Protein AF-A0A8J8CVW3-F1 (afdb_monomer_lite)

Foldseek 3Di:
DDFAEAEAEDQLAQDEFEWADAFFGKYKYKWKKWKDFPPGDQQNCLVVQVVVRVVLCVVQVVFKWKWKDWDDDTDTFDWDWDDDPSTIIIMGIDIDGGDDPFIKMKMKIGGQDAADDDVPTGMWIATPVGDTDDHHDMGMYIYGYHHDPDDFDWDQDPGPRPDIHGYIDTDDDD

pLDDT: mean 89.24, std 8.16, range [46.41, 97.62]

Sequence (174 aa):
MDHPSVEIQLPFGDDAHRLAVPLETTHFYWGAVGVGTATDPPAALADEFCGAQTRILDECRDRIDCTLTLDGDAEALLEEVRRTGDRRERAFWKATEPPELPLTATATLTTDGEAPSLGSEPIALWTPANEVIPWGETVRTELELVAASSTIPMGTDRLWGRHDVYVPQPVSLV

Secondary structure (DSSP, 8-state):
-PPPEEEEE---SS--EEEEE-TT-EEEEEEEEEEEESSS-TTTTHHHHHHHHHHHHHHTGGGEEEEEESSSS-EEPEEEEEEETTEEEEEEEEEEPPPPSSEEEEEEEEE-SSPPEETTEEEEEE-TTSPEEPTT-EEEEEEEEEE-SSPPPEEE-TTTS-SEEE--EE----

Radius of gyration: 16.61 Å; chains: 1; bounding box: 41×32×48 Å

Structure (mmCIF, N/CA/C/O backbone):
data_AF-A0A8J8CVW3-F1
#
_entry.id   AF-A0A8J8CVW3-F1
#
loop_
_atom_site.group_PDB
_atom_site.id
_atom_site.type_symbol
_atom_site.label_atom_id
_atom_site.label_alt_id
_atom_site.label_comp_id
_atom_site.label_asym_id
_atom_site.label_entity_id
_atom_site.label_seq_id
_atom_site.pdbx_PDB_ins_code
_atom_site.Cartn_x
_atom_site.Cartn_y
_atom_site.Cartn_z
_atom_site.occupancy
_atom_site.B_iso_or_equiv
_atom_site.auth_seq_id
_atom_site.auth_comp_id
_atom_site.auth_asym_id
_atom_site.auth_atom_id
_atom_site.pdbx_PDB_model_num
ATOM 1 N N . MET A 1 1 ? -22.668 12.087 6.438 1.00 46.41 1 MET A N 1
ATOM 2 C CA . MET A 1 1 ? -21.687 11.994 7.533 1.00 46.41 1 MET A CA 1
ATOM 3 C C . MET A 1 1 ? -20.679 10.985 7.057 1.00 46.41 1 MET A C 1
ATOM 5 O O . MET A 1 1 ? -21.102 9.876 6.755 1.00 46.41 1 MET A O 1
ATOM 9 N N . ASP A 1 2 ? -19.429 11.398 6.887 1.00 61.09 2 ASP A N 1
ATOM 10 C CA . ASP A 1 2 ? -18.360 10.460 6.557 1.00 61.09 2 ASP A CA 1
ATOM 11 C C . ASP A 1 2 ? -18.210 9.481 7.723 1.00 61.09 2 ASP A C 1
ATOM 13 O O . ASP A 1 2 ? -18.252 9.877 8.891 1.00 61.09 2 ASP A O 1
ATOM 17 N N . HIS A 1 3 ? -18.152 8.190 7.408 1.00 69.31 3 HIS A N 1
ATOM 18 C CA . HIS A 1 3 ? -17.890 7.162 8.406 1.00 69.31 3 HIS A CA 1
ATOM 19 C C . HIS A 1 3 ? -16.439 7.326 8.879 1.00 69.31 3 HIS A C 1
ATOM 21 O O . HIS A 1 3 ? -15.556 7.406 8.025 1.00 69.31 3 HIS A O 1
ATOM 27 N N . PRO A 1 4 ? -16.170 7.405 10.196 1.00 88.12 4 PRO A N 1
ATOM 28 C CA . PRO A 1 4 ? -14.813 7.599 10.687 1.00 88.12 4 PRO A CA 1
ATOM 29 C C . PRO A 1 4 ? -13.929 6.428 10.250 1.00 88.12 4 PRO A C 1
ATOM 31 O O . PRO A 1 4 ? -14.247 5.265 10.507 1.00 88.12 4 PRO A O 1
ATOM 34 N N . SER A 1 5 ? -12.816 6.744 9.596 1.00 93.88 5 SER A N 1
ATOM 35 C CA . SER A 1 5 ? -11.876 5.758 9.068 1.00 93.88 5 SER A CA 1
ATOM 36 C C . SER A 1 5 ? -10.449 6.051 9.502 1.00 93.88 5 SER A C 1
ATOM 38 O O . SER A 1 5 ? -10.065 7.209 9.677 1.00 93.88 5 SER A O 1
ATOM 40 N N . VAL A 1 6 ? -9.654 4.997 9.642 1.00 95.88 6 VAL A N 1
ATOM 41 C CA . VAL A 1 6 ? -8.215 5.060 9.889 1.00 95.88 6 VAL A CA 1
ATOM 42 C C . VAL A 1 6 ? -7.460 4.613 8.644 1.00 95.88 6 VAL A C 1
ATOM 44 O O . VAL A 1 6 ? -7.789 3.592 8.044 1.00 95.88 6 VAL A O 1
ATOM 47 N N . GLU A 1 7 ? -6.449 5.381 8.252 1.00 96.25 7 GLU A N 1
ATOM 48 C CA . GLU A 1 7 ? -5.612 5.085 7.092 1.00 96.25 7 GLU A CA 1
ATOM 49 C C . GLU A 1 7 ? -4.370 4.289 7.500 1.00 96.25 7 GLU A C 1
ATOM 51 O O . GLU A 1 7 ? -3.497 4.788 8.203 1.00 96.25 7 GLU A O 1
ATOM 56 N N . ILE A 1 8 ? -4.260 3.055 7.021 1.00 95.81 8 ILE A N 1
ATOM 57 C CA . ILE A 1 8 ? -3.160 2.139 7.306 1.00 95.81 8 ILE A CA 1
ATOM 58 C C . ILE A 1 8 ? -2.354 1.945 6.022 1.00 95.81 8 ILE A C 1
ATOM 60 O O . ILE A 1 8 ? -2.757 1.230 5.105 1.00 95.81 8 ILE A O 1
ATOM 64 N N . GLN A 1 9 ? -1.195 2.594 5.958 1.00 94.94 9 GLN A N 1
ATOM 65 C CA . GLN A 1 9 ? -0.299 2.467 4.816 1.00 94.94 9 GLN A CA 1
ATOM 66 C C . GLN A 1 9 ? 0.466 1.134 4.877 1.00 94.94 9 GLN A C 1
ATOM 68 O O . GLN A 1 9 ? 1.105 0.829 5.881 1.00 94.94 9 GLN A O 1
ATOM 73 N N . LEU A 1 10 ? 0.420 0.369 3.789 1.00 94.69 10 LEU A N 1
ATOM 74 C CA . LEU A 1 10 ? 1.201 -0.837 3.541 1.00 94.69 10 LEU A CA 1
ATOM 75 C C . LEU A 1 10 ? 2.569 -0.408 2.977 1.00 94.69 10 LEU A C 1
ATOM 77 O O . LEU A 1 10 ? 2.620 0.153 1.877 1.00 94.69 10 LEU A O 1
ATOM 81 N N . PRO A 1 11 ? 3.669 -0.601 3.719 1.00 89.94 11 PRO A N 1
ATOM 82 C CA . PRO A 1 11 ? 4.982 -0.091 3.332 1.00 89.94 11 PRO A CA 1
ATOM 83 C C . PRO A 1 11 ? 5.662 -0.927 2.242 1.00 89.94 11 PRO A C 1
ATOM 85 O O . PRO A 1 11 ? 6.431 -0.360 1.473 1.00 89.94 11 PRO A O 1
ATOM 88 N N . PHE A 1 12 ? 5.337 -2.223 2.133 1.00 90.12 12 PHE A N 1
ATOM 89 C CA . PHE A 1 12 ? 6.006 -3.178 1.236 1.00 90.12 12 PHE A CA 1
ATOM 90 C C . PHE A 1 12 ? 7.514 -3.288 1.504 1.00 90.12 12 PHE A C 1
ATOM 92 O O . PHE A 1 12 ? 8.324 -3.248 0.581 1.00 90.12 12 PHE A O 1
ATOM 99 N N . GLY A 1 13 ? 7.863 -3.435 2.781 1.00 82.19 13 GLY A N 1
ATOM 100 C CA . GLY A 1 13 ? 9.206 -3.765 3.253 1.00 82.19 13 GLY A CA 1
ATOM 101 C C . GLY A 1 13 ? 9.172 -4.933 4.242 1.00 82.19 13 GLY A C 1
ATOM 102 O O . GLY A 1 13 ? 8.092 -5.359 4.666 1.00 82.19 13 GLY A O 1
ATOM 103 N N . ASP A 1 14 ? 10.351 -5.430 4.609 1.00 71.50 14 ASP A N 1
ATOM 104 C CA . ASP A 1 14 ? 10.515 -6.601 5.488 1.00 71.50 14 ASP A CA 1
ATOM 105 C C . ASP A 1 14 ? 10.368 -6.272 6.986 1.00 71.50 14 ASP A C 1
ATOM 107 O O . ASP A 1 14 ? 10.434 -7.160 7.840 1.00 71.50 14 ASP A O 1
ATOM 111 N N . ASP A 1 15 ? 10.173 -4.998 7.325 1.00 76.25 15 ASP A N 1
ATOM 112 C CA . ASP A 1 15 ? 10.042 -4.562 8.708 1.00 76.25 15 ASP A CA 1
ATOM 113 C C . ASP A 1 15 ? 8.667 -4.931 9.284 1.00 76.25 15 ASP A C 1
ATOM 115 O O . ASP A 1 15 ? 7.612 -4.734 8.676 1.00 76.25 15 ASP A O 1
ATOM 119 N N . ALA A 1 16 ? 8.673 -5.445 10.515 1.00 79.56 16 ALA A N 1
ATOM 120 C CA . ALA A 1 16 ? 7.458 -5.583 11.302 1.00 79.56 16 ALA A CA 1
ATOM 121 C C . ALA A 1 16 ? 7.083 -4.216 11.887 1.00 79.56 16 ALA A C 1
ATOM 123 O O . ALA A 1 16 ? 7.882 -3.587 12.589 1.00 79.56 16 ALA A O 1
ATOM 124 N N . HIS A 1 17 ? 5.851 -3.768 11.649 1.00 89.38 17 HIS A N 1
ATOM 125 C CA . HIS A 1 17 ? 5.366 -2.500 12.190 1.00 89.38 17 HIS A CA 1
ATOM 126 C C . HIS A 1 17 ? 4.272 -2.733 13.216 1.00 89.38 17 HIS A C 1
ATOM 128 O O . HIS A 1 17 ? 3.356 -3.519 13.000 1.00 89.38 17 HIS A O 1
ATOM 134 N N . ARG A 1 18 ? 4.323 -1.986 14.317 1.00 94.75 18 ARG A N 1
ATOM 135 C CA . ARG A 1 18 ? 3.266 -1.975 15.324 1.00 94.75 18 ARG A CA 1
ATOM 136 C C . ARG A 1 18 ? 2.612 -0.605 15.372 1.00 94.75 18 ARG A C 1
ATOM 138 O O . ARG A 1 18 ? 3.294 0.396 15.596 1.00 94.75 18 ARG A O 1
ATOM 145 N N . LEU A 1 19 ? 1.302 -0.556 15.158 1.00 95.06 19 LEU A N 1
ATOM 146 C CA . LEU A 1 19 ? 0.537 0.676 14.992 1.00 95.06 19 LEU A CA 1
ATOM 147 C C . LEU A 1 19 ? -0.634 0.738 15.977 1.00 95.06 19 LEU A C 1
ATOM 149 O O . LEU A 1 19 ? -1.422 -0.197 16.095 1.00 95.06 19 LEU A O 1
ATOM 153 N N . ALA A 1 20 ? -0.775 1.876 16.650 1.00 96.19 20 ALA A N 1
ATOM 154 C CA . ALA A 1 20 ? -1.953 2.211 17.433 1.00 96.19 20 ALA A CA 1
ATOM 155 C C . ALA A 1 20 ? -3.028 2.830 16.529 1.00 96.19 20 ALA A C 1
ATOM 157 O O . ALA A 1 20 ? -2.769 3.831 15.853 1.00 96.19 20 ALA A O 1
ATOM 158 N N . VAL A 1 21 ? -4.233 2.257 16.552 1.00 95.50 21 VAL A N 1
ATOM 159 C CA . VAL A 1 21 ? -5.391 2.673 15.743 1.00 95.50 21 VAL A CA 1
ATOM 160 C C . VAL A 1 21 ? -6.621 2.941 16.627 1.00 95.50 21 VAL A C 1
ATOM 162 O O . VAL A 1 21 ? -6.744 2.349 17.705 1.00 95.50 21 VAL A O 1
ATOM 165 N N . PRO A 1 22 ? -7.532 3.848 16.232 1.00 93.12 22 PRO A N 1
ATOM 166 C CA . PRO A 1 22 ? -8.762 4.081 16.978 1.00 93.12 22 PRO A CA 1
ATOM 167 C C . PRO A 1 22 ? -9.726 2.893 16.861 1.00 93.12 22 PRO A C 1
ATOM 169 O O . PRO A 1 22 ? -9.861 2.284 15.802 1.00 93.12 22 PRO A O 1
ATOM 172 N N . LEU A 1 23 ? -10.421 2.592 17.960 1.00 89.75 23 LEU A N 1
ATOM 173 C CA . LEU A 1 23 ? -11.464 1.563 18.006 1.00 89.75 23 LEU A CA 1
ATOM 174 C C . LEU A 1 23 ? -12.673 1.957 17.150 1.00 89.75 23 LEU A C 1
ATOM 176 O O . LEU A 1 23 ? -12.949 3.142 16.981 1.00 89.75 23 LEU A O 1
ATOM 180 N N . GLU A 1 24 ? -13.415 0.954 16.672 1.00 86.38 24 GLU A N 1
ATOM 181 C CA . GLU A 1 24 ? -14.711 1.132 15.990 1.00 86.38 24 GLU A CA 1
ATOM 182 C C . GLU A 1 24 ? -14.650 2.028 14.735 1.00 86.38 24 GLU A C 1
ATOM 184 O O . GLU A 1 24 ? -15.653 2.612 14.324 1.00 86.38 24 GLU A O 1
ATOM 189 N N . THR A 1 25 ? -13.479 2.129 14.100 1.00 91.25 25 THR A N 1
ATOM 190 C CA . THR A 1 25 ? -13.295 2.872 12.845 1.00 91.25 25 THR A CA 1
ATOM 191 C C . THR A 1 25 ? -13.074 1.933 11.673 1.00 91.25 25 THR A C 1
ATOM 193 O O . THR A 1 25 ? -12.475 0.869 11.820 1.00 91.25 25 THR A O 1
ATOM 196 N N . THR A 1 26 ? -13.569 2.313 10.495 1.00 94.50 26 THR A N 1
ATOM 197 C CA . THR A 1 26 ? -13.293 1.576 9.257 1.00 94.50 26 THR A CA 1
ATOM 198 C C . THR A 1 26 ? -11.789 1.566 9.024 1.00 94.50 26 THR A C 1
ATOM 200 O O . THR A 1 26 ? -11.162 2.627 8.988 1.00 94.50 26 THR A O 1
ATOM 203 N N . HIS A 1 27 ? -11.204 0.387 8.838 1.00 95.38 27 HIS A N 1
ATOM 204 C CA . HIS A 1 27 ? -9.792 0.282 8.502 1.00 95.38 27 HIS A CA 1
ATOM 205 C C . HIS A 1 27 ? -9.616 0.393 6.996 1.00 95.38 27 HIS A C 1
ATOM 207 O O . HIS A 1 27 ? -10.183 -0.381 6.227 1.00 95.38 27 HIS A O 1
ATOM 213 N N . PHE A 1 28 ? -8.825 1.367 6.574 1.00 95.69 28 PHE A N 1
ATOM 214 C CA . PHE A 1 28 ? -8.513 1.605 5.180 1.00 95.69 28 PHE A CA 1
ATOM 215 C C . PHE A 1 28 ? -7.043 1.280 4.921 1.00 95.69 28 PHE A C 1
ATOM 217 O O . PHE A 1 28 ? -6.157 2.057 5.269 1.00 95.69 28 PHE A O 1
ATOM 224 N N . TYR A 1 29 ? -6.787 0.118 4.325 1.00 96.38 29 TYR A N 1
ATOM 225 C CA . TYR A 1 29 ? -5.450 -0.353 3.982 1.00 96.38 29 TYR A CA 1
ATOM 226 C C . TYR A 1 29 ? -5.091 0.089 2.570 1.00 96.38 29 TYR A C 1
ATOM 228 O O . TYR A 1 29 ? -5.887 -0.125 1.653 1.00 96.38 29 TYR A O 1
ATOM 236 N N . TRP A 1 30 ? -3.892 0.632 2.365 1.00 96.19 30 TRP A N 1
ATOM 237 C CA . TRP A 1 30 ? -3.396 0.878 1.011 1.00 96.19 30 TRP A CA 1
ATOM 238 C C . TRP A 1 30 ? -1.873 0.879 0.905 1.00 96.19 30 TRP A C 1
ATOM 240 O O . TRP A 1 30 ? -1.179 1.329 1.807 1.00 96.19 30 TRP A O 1
ATOM 250 N N . GLY A 1 31 ? -1.345 0.449 -0.235 1.00 95.50 31 GLY A N 1
ATOM 251 C CA . GLY A 1 31 ? 0.055 0.626 -0.624 1.00 95.50 31 GLY A CA 1
ATOM 252 C C . GLY A 1 31 ? 0.147 1.083 -2.076 1.00 95.50 31 GLY A C 1
ATOM 253 O O . GLY A 1 31 ? -0.861 1.120 -2.780 1.00 95.50 31 GLY A O 1
ATOM 254 N N . ALA A 1 32 ? 1.329 1.472 -2.544 1.00 95.25 32 ALA A N 1
ATOM 255 C CA . ALA A 1 32 ? 1.508 1.806 -3.955 1.00 95.25 32 ALA A CA 1
ATOM 256 C C . ALA A 1 32 ? 2.920 1.508 -4.448 1.00 95.25 32 ALA A C 1
ATOM 258 O O . ALA A 1 32 ? 3.861 1.480 -3.662 1.00 95.25 32 ALA A O 1
ATOM 259 N N . VAL A 1 33 ? 3.058 1.326 -5.758 1.00 94.56 33 VAL A N 1
ATOM 260 C CA . VAL A 1 33 ? 4.340 1.126 -6.432 1.00 94.56 33 VAL A CA 1
ATOM 261 C C . VAL A 1 33 ? 4.472 2.078 -7.614 1.00 94.56 33 VAL A C 1
ATOM 263 O O . VAL A 1 33 ? 3.543 2.244 -8.406 1.00 94.56 33 VAL A O 1
ATOM 266 N N . GLY A 1 34 ? 5.625 2.728 -7.730 1.00 92.94 34 GLY A N 1
ATOM 267 C CA . GLY A 1 34 ? 5.998 3.569 -8.867 1.00 92.94 34 GLY A CA 1
ATOM 268 C C . GLY A 1 34 ? 7.064 2.912 -9.741 1.00 92.94 34 GLY A C 1
ATOM 269 O O . GLY A 1 34 ? 7.759 2.000 -9.303 1.00 92.94 34 GLY A O 1
ATOM 270 N N . VAL A 1 35 ? 7.212 3.402 -10.972 1.00 90.56 35 VAL A N 1
ATOM 271 C CA . VAL A 1 35 ? 8.212 2.914 -11.940 1.00 90.56 35 VAL A CA 1
ATOM 272 C C . VAL A 1 35 ? 9.435 3.822 -11.951 1.00 90.56 35 VAL A C 1
ATOM 274 O O . VAL A 1 35 ? 9.325 5.003 -12.290 1.00 90.56 35 VAL A O 1
ATOM 277 N N . GLY A 1 36 ? 10.586 3.247 -11.610 1.00 90.69 36 GLY A N 1
ATOM 278 C CA . GLY A 1 36 ? 11.913 3.855 -11.686 1.00 90.69 36 GLY A CA 1
ATOM 279 C C . GLY A 1 36 ? 12.911 2.938 -12.403 1.00 90.69 36 GLY A C 1
ATOM 280 O O . GLY A 1 36 ? 12.524 1.963 -13.050 1.00 90.69 36 GLY A O 1
ATOM 281 N N . THR A 1 37 ? 14.200 3.213 -12.245 1.00 90.00 37 THR A N 1
ATOM 282 C CA . THR A 1 37 ? 15.296 2.267 -12.517 1.00 90.00 37 THR A CA 1
ATOM 283 C C . THR A 1 37 ? 15.928 1.845 -11.190 1.00 90.00 37 THR A C 1
ATOM 285 O O . THR A 1 37 ? 15.475 2.268 -10.128 1.00 90.00 37 THR A O 1
ATOM 288 N N . ALA A 1 38 ? 16.962 1.002 -11.211 1.00 88.62 38 ALA A N 1
ATOM 289 C CA . ALA A 1 38 ? 17.678 0.629 -9.987 1.00 88.62 38 ALA A CA 1
ATOM 290 C C . ALA A 1 38 ? 18.326 1.833 -9.268 1.00 88.62 38 ALA A C 1
ATOM 292 O O . ALA A 1 38 ? 18.576 1.767 -8.066 1.00 88.62 38 ALA A O 1
ATOM 293 N N . THR A 1 39 ? 18.610 2.917 -9.996 1.00 89.25 39 THR A N 1
ATOM 294 C CA . THR A 1 39 ? 19.301 4.110 -9.483 1.00 89.25 39 THR A CA 1
ATOM 295 C C . THR A 1 39 ? 18.427 5.352 -9.462 1.00 89.25 39 THR A C 1
ATOM 297 O O . THR A 1 39 ? 18.645 6.224 -8.621 1.00 89.25 39 THR A O 1
ATOM 300 N N . ASP A 1 40 ? 17.435 5.428 -10.347 1.00 89.44 40 ASP A N 1
ATOM 301 C CA . ASP A 1 40 ? 16.626 6.622 -10.536 1.00 89.44 40 ASP A CA 1
ATOM 302 C C . ASP A 1 40 ? 15.191 6.377 -10.061 1.00 89.44 40 ASP A C 1
ATOM 304 O O . ASP A 1 40 ? 14.472 5.546 -10.631 1.00 89.44 40 ASP A O 1
ATOM 308 N N . PRO A 1 41 ? 14.735 7.090 -9.015 1.00 90.06 41 PRO A N 1
ATOM 309 C CA . PRO A 1 41 ? 13.390 6.917 -8.496 1.00 90.06 41 PRO A CA 1
ATOM 310 C C . PRO A 1 41 ? 12.347 7.432 -9.500 1.00 90.06 41 PRO A C 1
ATOM 312 O O . PRO A 1 41 ? 12.663 8.238 -10.381 1.00 90.06 41 PRO A O 1
ATOM 315 N N . PRO A 1 42 ? 11.060 7.078 -9.328 1.00 87.81 42 PRO A N 1
ATOM 316 C CA . PRO A 1 42 ? 10.010 7.457 -10.272 1.00 87.81 42 PRO A CA 1
ATOM 317 C C . PRO A 1 42 ? 9.913 8.962 -10.544 1.00 87.81 42 PRO A C 1
ATOM 319 O O . PRO A 1 42 ? 9.594 9.370 -11.657 1.00 87.81 42 PRO A O 1
ATOM 322 N N . ALA A 1 43 ? 10.211 9.800 -9.548 1.00 86.12 43 ALA A N 1
ATOM 323 C CA . ALA A 1 43 ? 10.202 11.251 -9.710 1.00 86.12 43 ALA A CA 1
ATOM 324 C C . ALA A 1 43 ? 11.312 11.758 -10.651 1.00 86.12 43 ALA A C 1
ATOM 326 O O . ALA A 1 43 ? 11.087 12.715 -11.380 1.00 86.12 43 ALA A O 1
ATOM 327 N N . ALA A 1 44 ? 12.483 11.111 -10.670 1.00 85.88 44 ALA A N 1
ATOM 328 C CA . ALA A 1 44 ? 13.597 11.503 -11.535 1.00 85.88 44 ALA A CA 1
ATOM 329 C C . ALA A 1 44 ? 13.315 11.203 -13.017 1.00 85.88 44 ALA A C 1
ATOM 331 O O . ALA A 1 44 ? 13.788 11.915 -13.895 1.00 85.88 44 ALA A O 1
ATOM 332 N N . LEU A 1 45 ? 12.491 10.187 -13.291 1.00 81.38 45 LEU A N 1
ATOM 333 C CA . LEU A 1 45 ? 12.084 9.813 -14.648 1.00 81.38 45 LEU A CA 1
ATOM 334 C C . LEU A 1 45 ? 10.819 10.540 -15.128 1.00 81.38 45 LEU A C 1
ATOM 336 O O . LEU A 1 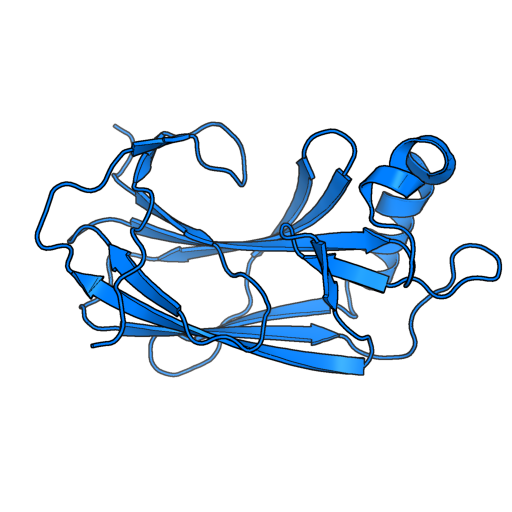45 ? 10.418 10.378 -16.281 1.00 81.38 45 LEU A O 1
ATOM 340 N N . ALA A 1 46 ? 10.153 11.306 -14.261 1.00 78.38 46 ALA A N 1
ATOM 341 C CA . ALA A 1 46 ? 8.819 11.826 -14.536 1.00 78.38 46 ALA A CA 1
ATOM 342 C C . ALA A 1 46 ? 8.782 12.804 -15.719 1.00 78.38 46 ALA A C 1
ATOM 344 O O . ALA A 1 46 ? 7.860 12.732 -16.530 1.00 78.38 46 ALA A O 1
ATOM 345 N N . ASP A 1 47 ? 9.783 13.674 -15.854 1.00 74.75 47 ASP A N 1
ATOM 346 C CA . ASP A 1 47 ? 9.815 14.692 -16.911 1.00 74.75 47 ASP A CA 1
ATOM 347 C C . ASP A 1 47 ? 10.132 14.098 -18.289 1.00 74.75 47 ASP A C 1
ATOM 349 O O . ASP A 1 47 ? 9.508 14.456 -19.289 1.00 74.75 47 ASP A O 1
ATOM 353 N N . GLU A 1 48 ? 11.072 13.155 -18.347 1.00 75.44 48 GLU A N 1
ATOM 354 C CA . GLU A 1 48 ? 11.520 12.539 -19.601 1.00 75.44 48 GLU A CA 1
ATOM 355 C C . GLU A 1 48 ? 10.579 11.412 -20.061 1.00 75.44 48 GLU A C 1
ATOM 357 O O . GLU A 1 48 ? 10.358 11.217 -21.258 1.00 75.44 48 GLU A O 1
ATOM 362 N N . PHE A 1 49 ? 9.953 10.705 -19.114 1.00 73.06 49 PHE A N 1
ATOM 363 C CA . PHE A 1 49 ? 9.245 9.452 -19.375 1.00 73.06 49 PHE A CA 1
ATOM 364 C C . PHE A 1 49 ? 7.806 9.413 -18.845 1.00 73.06 49 PHE A C 1
ATOM 366 O O . PHE A 1 49 ? 7.232 8.329 -18.748 1.00 73.06 49 PHE A O 1
ATOM 373 N N . CYS A 1 50 ? 7.164 10.558 -18.578 1.00 69.81 50 CYS A N 1
ATOM 374 C CA . CYS A 1 50 ? 5.807 10.626 -18.006 1.00 69.81 50 CYS A CA 1
ATOM 375 C C . CYS A 1 50 ? 4.788 9.678 -18.677 1.00 69.81 50 CYS A C 1
ATOM 377 O O . CYS A 1 50 ? 4.025 8.977 -18.010 1.00 69.81 50 CYS A O 1
ATOM 379 N N . GLY A 1 51 ? 4.761 9.653 -20.017 1.00 73.38 51 GLY A N 1
ATOM 380 C CA . GLY A 1 51 ? 3.868 8.776 -20.784 1.00 73.38 51 GLY A CA 1
ATOM 381 C C . GLY A 1 51 ? 4.299 7.307 -20.768 1.00 73.38 51 GLY A C 1
ATOM 382 O O . GLY A 1 51 ? 3.455 6.412 -20.766 1.00 73.38 51 GLY A O 1
ATOM 383 N N . ALA A 1 52 ? 5.607 7.054 -20.711 1.00 78.81 52 ALA A N 1
ATOM 384 C CA . ALA A 1 52 ? 6.152 5.707 -20.641 1.00 78.81 52 ALA A CA 1
ATOM 385 C C . ALA A 1 52 ? 5.905 5.065 -19.270 1.00 78.81 52 ALA A C 1
ATOM 387 O O . ALA A 1 52 ? 5.597 3.882 -19.238 1.00 78.81 52 ALA A O 1
ATOM 388 N N . GLN A 1 53 ? 5.935 5.821 -18.166 1.00 80.75 53 GLN A N 1
ATOM 389 C CA . GLN A 1 53 ? 5.661 5.292 -16.823 1.00 80.75 53 GLN A CA 1
ATOM 390 C C . GLN A 1 53 ? 4.262 4.686 -16.702 1.00 80.75 53 GLN A C 1
ATOM 392 O O . GLN A 1 53 ? 4.125 3.580 -16.192 1.00 80.75 53 GLN A O 1
ATOM 397 N N . THR A 1 54 ? 3.221 5.364 -17.201 1.00 80.81 54 THR A N 1
ATOM 398 C CA . THR A 1 54 ? 1.864 4.785 -17.204 1.00 80.81 54 THR A CA 1
ATOM 399 C C . THR A 1 54 ? 1.786 3.553 -18.082 1.00 80.81 54 THR A C 1
ATOM 401 O O . THR A 1 54 ? 1.283 2.534 -17.630 1.00 80.81 54 THR A O 1
ATOM 404 N N . ARG A 1 55 ? 2.335 3.617 -19.301 1.00 84.69 55 ARG A N 1
ATOM 405 C CA . ARG A 1 55 ? 2.347 2.459 -20.198 1.00 84.69 55 ARG A CA 1
ATOM 406 C C . ARG A 1 55 ? 3.044 1.259 -19.554 1.00 84.69 55 ARG A C 1
ATOM 408 O O . ARG A 1 55 ? 2.522 0.160 -19.630 1.00 84.69 55 ARG A O 1
ATOM 415 N N . ILE A 1 56 ? 4.180 1.475 -18.893 1.00 86.81 56 ILE A N 1
ATOM 416 C CA . ILE A 1 56 ? 4.915 0.429 -18.177 1.00 86.81 56 ILE A CA 1
ATOM 417 C C . ILE A 1 56 ? 4.086 -0.111 -17.013 1.00 86.81 56 ILE A C 1
ATOM 419 O O . ILE A 1 56 ? 3.964 -1.320 -16.875 1.00 86.81 56 ILE A O 1
ATOM 423 N N . LEU A 1 57 ? 3.499 0.755 -16.180 1.00 87.94 57 LEU A N 1
ATOM 424 C CA . LEU A 1 57 ? 2.642 0.312 -15.076 1.00 87.94 57 LEU A CA 1
ATOM 425 C C . LEU A 1 57 ? 1.468 -0.535 -15.575 1.00 87.94 57 LEU A C 1
ATOM 427 O O . LEU A 1 57 ? 1.071 -1.473 -14.886 1.00 87.94 57 LEU A O 1
ATOM 431 N N . ASP A 1 58 ? 0.913 -0.214 -16.743 1.00 87.75 58 ASP A N 1
ATOM 432 C CA . ASP A 1 58 ? -0.150 -0.988 -17.383 1.00 87.75 58 ASP A CA 1
ATOM 433 C C . ASP A 1 58 ? 0.366 -2.305 -17.982 1.00 87.75 58 ASP A C 1
ATOM 435 O O . ASP A 1 58 ? -0.274 -3.336 -17.806 1.00 87.75 58 ASP A O 1
ATOM 439 N N . GLU A 1 59 ? 1.540 -2.310 -18.617 1.00 87.38 59 GLU A N 1
ATOM 440 C CA . GLU A 1 59 ? 2.203 -3.524 -19.126 1.00 87.38 59 GLU A CA 1
ATOM 441 C C . GLU A 1 59 ? 2.580 -4.501 -18.005 1.00 87.38 59 GLU A C 1
ATOM 443 O O . GLU A 1 59 ? 2.545 -5.716 -18.191 1.00 87.38 59 GLU A O 1
ATOM 448 N N . CYS A 1 60 ? 2.918 -3.974 -16.832 1.00 87.88 60 CYS A N 1
ATOM 449 C CA . CYS A 1 60 ? 3.257 -4.749 -15.646 1.00 87.88 60 CYS A CA 1
ATOM 450 C C . CYS A 1 60 ? 2.041 -5.205 -14.839 1.00 87.88 60 CYS A C 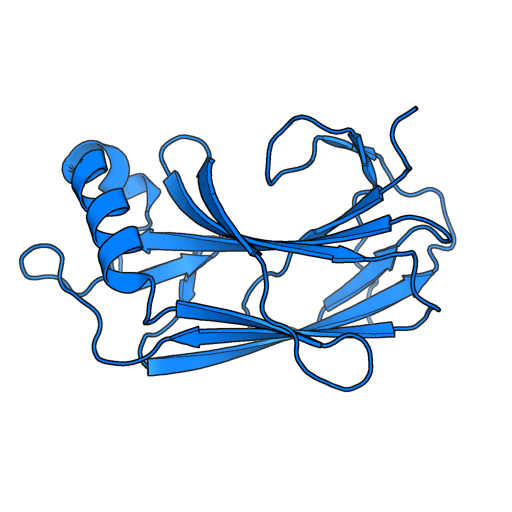1
ATOM 452 O O . CYS A 1 60 ? 2.228 -5.874 -13.828 1.00 87.88 60 CYS A O 1
ATOM 454 N N . ARG A 1 61 ? 0.819 -4.821 -15.224 1.00 88.44 61 ARG A N 1
ATOM 455 C CA . ARG A 1 61 ? -0.374 -5.020 -14.395 1.00 88.44 61 ARG A CA 1
ATOM 456 C C . ARG A 1 61 ? -0.559 -6.472 -13.972 1.00 88.44 61 ARG A C 1
ATOM 458 O O . ARG A 1 61 ? -0.646 -6.742 -12.787 1.00 88.44 61 ARG A O 1
ATOM 465 N N . ASP A 1 62 ? -0.534 -7.389 -14.932 1.00 89.88 62 ASP A N 1
ATOM 466 C CA . ASP A 1 62 ? -0.773 -8.819 -14.690 1.00 89.88 62 ASP A CA 1
ATOM 467 C C . ASP A 1 62 ? 0.449 -9.529 -14.071 1.00 89.88 62 ASP A C 1
ATOM 469 O O . ASP A 1 62 ? 0.540 -10.753 -14.077 1.00 89.88 62 ASP A O 1
ATOM 473 N N . ARG A 1 63 ? 1.446 -8.756 -13.626 1.00 92.31 63 ARG A N 1
ATOM 474 C CA . ARG A 1 63 ? 2.715 -9.229 -13.069 1.00 92.31 63 ARG A CA 1
ATOM 475 C C . ARG A 1 63 ? 2.997 -8.646 -11.689 1.00 92.31 63 ARG A C 1
ATOM 477 O O . ARG A 1 63 ? 4.088 -8.868 -11.169 1.00 92.31 63 ARG A O 1
ATOM 484 N N . ILE A 1 64 ? 2.083 -7.836 -11.156 1.00 93.88 64 ILE A N 1
ATOM 485 C CA . ILE A 1 64 ? 2.198 -7.215 -9.840 1.00 93.88 64 ILE A CA 1
ATOM 486 C C . ILE A 1 64 ? 0.877 -7.436 -9.118 1.00 93.88 64 ILE A C 1
ATOM 488 O O . ILE A 1 64 ? -0.098 -6.732 -9.373 1.00 93.88 64 ILE A O 1
ATOM 492 N N . ASP A 1 65 ? 0.884 -8.368 -8.178 1.00 94.56 65 ASP A N 1
ATOM 493 C CA . ASP A 1 65 ? -0.276 -8.687 -7.360 1.00 94.56 65 ASP A CA 1
ATOM 494 C C . ASP A 1 65 ? -0.049 -8.239 -5.922 1.00 94.56 65 ASP A C 1
ATOM 496 O O . ASP A 1 65 ? 1.052 -8.348 -5.378 1.00 94.56 65 ASP A O 1
ATOM 500 N N . CYS A 1 66 ? -1.109 -7.747 -5.281 1.00 96.94 66 CYS A N 1
ATOM 501 C CA . CYS A 1 66 ? -1.074 -7.408 -3.867 1.00 96.94 66 CYS A CA 1
ATOM 502 C C . CYS A 1 66 ? -2.265 -8.016 -3.133 1.00 96.94 66 CYS A C 1
ATOM 504 O O . CYS A 1 66 ? -3.423 -7.809 -3.505 1.00 96.94 66 CYS A O 1
ATOM 506 N N . THR A 1 67 ? -1.972 -8.743 -2.060 1.00 97.50 67 THR A N 1
ATOM 507 C CA . THR A 1 67 ? -2.975 -9.372 -1.202 1.00 97.50 67 THR A CA 1
ATOM 508 C C . THR A 1 67 ? -2.831 -8.919 0.241 1.00 97.50 67 THR A C 1
ATOM 510 O O . THR A 1 67 ? -1.726 -8.621 0.699 1.00 97.50 67 THR A O 1
ATOM 513 N N . LEU A 1 68 ? -3.941 -8.923 0.970 1.00 97.62 68 LEU A N 1
ATOM 514 C CA . LEU A 1 68 ? -4.010 -8.629 2.394 1.00 97.62 68 LEU A CA 1
ATOM 515 C C . LEU A 1 68 ? -4.674 -9.791 3.130 1.00 97.62 68 LEU A C 1
ATOM 517 O O . LEU A 1 68 ? -5.743 -10.253 2.740 1.00 97.62 68 LEU A O 1
ATOM 521 N N . THR A 1 69 ? -4.052 -10.218 4.222 1.00 96.44 69 THR A N 1
ATOM 522 C CA . THR A 1 69 ? -4.596 -11.190 5.175 1.00 96.44 69 THR A CA 1
ATOM 523 C C . THR A 1 69 ? -4.809 -10.481 6.507 1.00 96.44 69 THR A C 1
ATOM 525 O O . THR A 1 69 ? -3.875 -9.859 7.006 1.00 96.44 69 THR A O 1
ATOM 528 N N . LEU A 1 70 ? -6.017 -10.542 7.068 1.00 92.19 70 LEU A N 1
ATOM 529 C CA . LEU A 1 70 ? -6.333 -9.974 8.389 1.00 92.19 70 LEU A CA 1
ATOM 530 C C . LEU A 1 70 ? -6.618 -11.085 9.403 1.00 92.19 70 LEU A C 1
ATOM 532 O O . LEU A 1 70 ? -6.036 -11.099 10.478 1.00 92.19 70 LEU A O 1
ATOM 536 N N . ASP A 1 71 ? -7.453 -12.051 9.033 1.00 81.00 71 ASP A N 1
ATOM 537 C CA . ASP A 1 71 ? -7.689 -13.273 9.797 1.00 81.00 71 ASP A CA 1
ATOM 538 C C . ASP A 1 71 ? -8.165 -14.355 8.818 1.00 81.00 71 ASP A C 1
ATOM 540 O O . ASP A 1 71 ? -9.186 -14.188 8.150 1.00 81.00 71 ASP A O 1
ATOM 544 N N . GLY A 1 72 ? -7.389 -15.428 8.661 1.00 82.00 72 GLY A N 1
ATOM 545 C CA . GLY A 1 72 ? -7.682 -16.493 7.699 1.00 82.00 72 GLY A CA 1
ATOM 546 C C . GLY A 1 72 ? -7.041 -16.300 6.321 1.00 82.00 72 GLY A C 1
ATOM 547 O O . GLY A 1 72 ? -5.816 -16.277 6.209 1.00 82.00 72 GLY A O 1
ATOM 548 N N . ASP A 1 73 ? -7.864 -16.266 5.271 1.00 88.12 73 ASP A N 1
ATOM 549 C CA . ASP A 1 73 ? -7.405 -16.343 3.880 1.00 88.12 73 ASP A CA 1
ATOM 550 C C . ASP A 1 73 ? -6.937 -14.987 3.328 1.00 88.12 73 ASP A C 1
ATOM 552 O O . ASP A 1 73 ? -7.439 -13.921 3.691 1.00 88.12 73 ASP A O 1
ATOM 556 N N . ALA A 1 74 ? -5.974 -15.038 2.407 1.00 94.44 74 ALA A N 1
ATOM 557 C CA . ALA A 1 74 ? -5.488 -13.859 1.705 1.00 94.44 74 ALA A CA 1
ATOM 558 C C . ALA A 1 74 ? -6.517 -13.369 0.679 1.00 94.44 74 ALA A C 1
ATOM 560 O O . ALA A 1 74 ? -7.029 -14.143 -0.132 1.00 94.44 74 ALA A O 1
ATOM 561 N N . GLU A 1 75 ? -6.767 -12.063 0.666 1.00 96.75 75 GLU A N 1
ATOM 562 C CA . GLU A 1 75 ? -7.671 -11.427 -0.286 1.00 96.75 75 GLU A CA 1
ATOM 563 C C . GLU A 1 75 ? -6.926 -10.435 -1.178 1.00 96.75 75 GLU A C 1
ATOM 565 O O . GLU A 1 75 ? -6.113 -9.643 -0.698 1.00 96.75 75 GLU A O 1
ATOM 570 N N . ALA A 1 76 ? -7.228 -10.448 -2.477 1.00 96.50 76 ALA A N 1
ATOM 571 C CA . ALA A 1 76 ? -6.674 -9.485 -3.423 1.00 96.50 76 ALA A CA 1
ATOM 572 C C . ALA A 1 76 ? -7.165 -8.063 -3.119 1.00 96.50 76 ALA A C 1
ATOM 574 O O . ALA A 1 76 ? -8.340 -7.839 -2.808 1.00 96.50 76 ALA A O 1
ATOM 575 N N . LEU A 1 77 ? -6.255 -7.099 -3.224 1.00 97.38 77 LEU A N 1
ATOM 576 C CA . LEU A 1 77 ? -6.566 -5.684 -3.074 1.00 97.38 77 LEU A CA 1
ATOM 577 C C . LEU A 1 77 ? -7.107 -5.093 -4.379 1.00 97.38 77 LEU A C 1
ATOM 579 O O . LEU A 1 77 ? -6.780 -5.544 -5.474 1.00 97.38 77 LEU A O 1
ATOM 583 N N . LEU A 1 78 ? -7.928 -4.050 -4.260 1.00 96.69 78 LEU A N 1
ATOM 584 C CA . LEU A 1 78 ? -8.390 -3.277 -5.408 1.00 96.69 78 LEU A CA 1
ATOM 585 C C . LEU A 1 78 ? -7.247 -2.431 -5.960 1.00 96.69 78 LEU A C 1
ATOM 587 O O . LEU A 1 78 ? -6.477 -1.853 -5.198 1.00 96.69 78 LEU A O 1
ATOM 591 N N . GLU A 1 79 ? -7.179 -2.312 -7.281 1.00 94.94 79 GLU A N 1
ATOM 592 C CA . GLU A 1 79 ? -6.145 -1.544 -7.969 1.00 94.94 79 GLU A CA 1
ATOM 593 C C . GLU A 1 79 ? -6.664 -0.199 -8.482 1.00 94.94 79 GLU A C 1
ATOM 595 O O . GLU A 1 79 ? -7.769 -0.096 -9.019 1.00 94.94 79 GLU A O 1
ATOM 600 N N . GLU A 1 80 ? -5.820 0.825 -8.407 1.00 91.62 80 GLU A N 1
ATOM 601 C CA . GLU A 1 80 ? -6.063 2.137 -9.002 1.00 91.62 80 GLU A CA 1
ATOM 602 C C . GLU A 1 80 ? -4.753 2.752 -9.514 1.00 91.62 80 GLU A C 1
ATOM 604 O O . GLU A 1 80 ? -3.681 2.538 -8.950 1.00 91.62 80 GLU A O 1
ATOM 609 N N . VAL A 1 81 ? -4.827 3.558 -10.576 1.00 88.94 81 VAL A N 1
ATOM 610 C CA . VAL A 1 81 ? -3.712 4.426 -10.979 1.00 88.94 81 VAL A CA 1
ATOM 611 C C . VAL A 1 81 ? -3.816 5.746 -10.231 1.00 88.94 81 VAL A C 1
ATOM 613 O O . VAL A 1 81 ? -4.817 6.451 -10.357 1.00 88.94 81 VAL A O 1
ATOM 616 N N . ARG A 1 82 ? -2.745 6.130 -9.537 1.00 87.94 82 ARG A N 1
ATOM 617 C CA . ARG A 1 82 ? -2.672 7.410 -8.831 1.00 87.94 82 ARG A CA 1
ATOM 618 C C . ARG A 1 82 ? -1.495 8.263 -9.277 1.00 87.94 82 ARG A C 1
ATOM 620 O O . ARG A 1 82 ? -0.514 7.781 -9.848 1.00 87.94 82 ARG A O 1
ATOM 627 N N . ARG A 1 83 ? -1.593 9.556 -8.969 1.00 85.62 83 ARG A N 1
ATOM 628 C CA . ARG A 1 83 ? -0.522 10.529 -9.172 1.00 85.62 83 ARG A CA 1
ATOM 629 C C . ARG A 1 83 ? -0.222 11.251 -7.865 1.00 85.62 83 ARG A C 1
ATOM 631 O O . ARG A 1 83 ? -1.115 11.862 -7.286 1.00 85.62 83 ARG A O 1
ATOM 638 N N . THR A 1 84 ? 1.043 11.248 -7.464 1.00 84.12 84 THR A N 1
ATOM 639 C CA . THR A 1 84 ? 1.527 11.947 -6.269 1.00 84.12 84 THR A CA 1
ATOM 640 C C . THR A 1 84 ? 2.682 12.856 -6.669 1.00 84.12 84 THR A C 1
ATOM 642 O O . THR A 1 84 ? 3.790 12.395 -6.941 1.00 84.12 84 THR A O 1
ATOM 645 N N . GLY A 1 85 ? 2.413 14.161 -6.766 1.00 84.12 85 GLY A N 1
ATOM 646 C CA . GLY A 1 85 ? 3.344 15.102 -7.396 1.00 84.12 85 GLY A CA 1
ATOM 647 C C . GLY A 1 85 ? 3.606 14.700 -8.849 1.00 84.12 85 GLY A C 1
ATOM 648 O O . GLY A 1 85 ? 2.669 14.584 -9.644 1.00 84.12 85 GLY A O 1
ATOM 649 N N . ASP A 1 86 ? 4.865 14.429 -9.175 1.00 82.25 86 ASP A N 1
ATOM 650 C CA . ASP A 1 86 ? 5.282 13.985 -10.512 1.00 82.25 86 ASP A CA 1
ATOM 651 C C . ASP A 1 86 ? 5.373 12.461 -10.643 1.00 82.25 86 ASP A C 1
ATOM 653 O O . ASP A 1 86 ? 5.582 11.932 -11.731 1.00 82.25 86 ASP A O 1
ATOM 657 N N . ARG A 1 87 ? 5.125 11.726 -9.554 1.00 83.75 87 ARG A N 1
ATOM 658 C CA . ARG A 1 87 ? 5.129 10.264 -9.555 1.00 83.75 87 ARG A CA 1
ATOM 659 C C . ARG A 1 87 ? 3.801 9.726 -10.061 1.00 83.75 87 ARG A C 1
ATOM 661 O O . ARG A 1 87 ? 2.737 10.135 -9.591 1.00 83.75 87 ARG A O 1
ATOM 668 N N . ARG A 1 88 ? 3.872 8.759 -10.972 1.00 87.50 88 ARG A N 1
ATOM 669 C CA . ARG A 1 88 ? 2.749 7.893 -11.340 1.00 87.50 88 ARG A CA 1
ATOM 670 C C . ARG A 1 88 ? 2.930 6.538 -10.683 1.00 87.50 88 ARG A C 1
ATOM 672 O O . ARG A 1 88 ? 4.022 5.975 -10.732 1.00 87.50 88 ARG A O 1
ATOM 679 N N . GLU A 1 89 ? 1.870 6.042 -10.066 1.00 92.44 89 GLU A N 1
ATOM 680 C CA . GLU A 1 89 ? 1.931 4.846 -9.235 1.00 92.44 89 GLU A CA 1
ATOM 681 C C . GLU A 1 89 ? 0.701 3.969 -9.463 1.00 92.44 89 GLU A C 1
ATOM 683 O O . GLU A 1 89 ? -0.390 4.470 -9.748 1.00 92.44 89 GLU A O 1
ATOM 688 N N . ARG A 1 90 ? 0.880 2.658 -9.311 1.00 93.75 90 ARG A N 1
ATOM 689 C CA . ARG A 1 90 ? -0.217 1.709 -9.128 1.00 93.75 90 ARG A CA 1
ATOM 690 C C . ARG A 1 90 ? -0.441 1.557 -7.632 1.00 93.75 90 ARG A C 1
ATOM 692 O O . ARG A 1 90 ? 0.477 1.177 -6.911 1.00 93.75 90 ARG A O 1
ATOM 699 N N . ALA A 1 91 ? -1.630 1.906 -7.173 1.00 95.69 91 ALA A N 1
ATOM 700 C CA . ALA A 1 91 ? -2.045 1.755 -5.794 1.00 95.69 91 ALA A CA 1
ATOM 701 C C . ALA A 1 91 ? -2.916 0.517 -5.620 1.00 95.69 91 ALA A C 1
ATOM 703 O O . ALA A 1 91 ? -3.710 0.183 -6.497 1.00 95.69 91 ALA A O 1
ATOM 704 N N . PHE A 1 92 ? -2.776 -0.110 -4.461 1.00 97.00 92 PHE A N 1
ATOM 705 C CA . PHE A 1 92 ? -3.534 -1.269 -4.017 1.00 97.00 92 PHE A CA 1
ATOM 706 C C . PHE A 1 92 ? -4.245 -0.897 -2.729 1.00 97.00 92 PHE A C 1
ATOM 708 O O . PHE A 1 92 ? -3.596 -0.351 -1.837 1.00 97.00 92 PHE A O 1
ATOM 715 N N . TRP A 1 93 ? -5.541 -1.164 -2.604 1.00 97.31 93 TRP A N 1
ATOM 716 C CA . TRP A 1 93 ? -6.286 -0.768 -1.413 1.00 97.31 93 TRP A CA 1
ATOM 717 C C . TRP A 1 93 ? -7.468 -1.678 -1.079 1.00 97.31 93 TRP A C 1
ATOM 719 O O . TRP A 1 93 ? -8.015 -2.376 -1.932 1.00 97.31 93 TRP A O 1
ATOM 729 N N . LYS A 1 94 ? -7.873 -1.654 0.194 1.00 96.38 94 LYS A N 1
ATOM 730 C CA . LYS A 1 94 ? -9.095 -2.289 0.699 1.00 96.38 94 LYS A CA 1
ATOM 731 C C . LYS A 1 94 ? -9.581 -1.567 1.948 1.00 96.38 94 LYS A C 1
ATOM 733 O O . LYS A 1 94 ? -8.795 -1.239 2.832 1.00 96.38 94 LYS A O 1
ATOM 738 N N . ALA A 1 95 ? -10.889 -1.354 2.025 1.00 95.25 95 ALA A N 1
ATOM 739 C CA . ALA A 1 95 ? -11.553 -0.911 3.243 1.00 95.25 95 ALA A CA 1
ATOM 740 C C . ALA A 1 95 ? -12.225 -2.108 3.920 1.00 95.25 95 ALA A C 1
ATOM 742 O O . ALA A 1 95 ? -12.835 -2.937 3.242 1.00 95.25 95 ALA A O 1
ATOM 743 N N . THR A 1 96 ? -12.133 -2.192 5.242 1.00 93.81 96 THR A N 1
ATOM 744 C CA . THR A 1 96 ? -12.806 -3.218 6.039 1.00 93.81 96 THR A CA 1
ATOM 745 C C . THR A 1 96 ? -13.611 -2.578 7.152 1.00 93.81 96 THR A C 1
ATOM 747 O O . THR A 1 96 ? -13.273 -1.500 7.648 1.00 93.81 96 THR A O 1
ATOM 750 N N . GLU A 1 97 ? -14.669 -3.265 7.573 1.00 92.12 97 GLU A N 1
ATOM 751 C CA . GLU A 1 97 ? -15.330 -2.942 8.835 1.00 92.12 97 GLU A CA 1
ATOM 752 C C . GLU A 1 97 ? -14.313 -2.970 9.993 1.00 92.12 97 GLU A C 1
ATOM 754 O O . GLU A 1 97 ? -13.262 -3.614 9.857 1.00 92.12 97 GLU A O 1
ATOM 759 N N . PRO A 1 98 ? -14.585 -2.255 11.102 1.00 90.69 98 PRO A N 1
ATOM 760 C CA . PRO A 1 98 ? -13.693 -2.244 12.254 1.00 90.69 98 PRO A CA 1
ATOM 761 C C . PRO A 1 98 ? -13.439 -3.680 12.737 1.00 90.69 98 PRO A C 1
ATOM 763 O O . PRO A 1 98 ? -14.393 -4.348 13.147 1.00 90.69 98 PRO A O 1
ATOM 766 N N . PRO A 1 99 ? -12.194 -4.181 12.683 1.00 89.81 99 PRO A N 1
ATOM 767 C CA . PRO A 1 99 ? -11.896 -5.520 13.156 1.00 89.81 99 PRO A CA 1
ATOM 768 C C . PRO A 1 99 ? -11.781 -5.545 14.683 1.00 89.81 99 PRO A C 1
ATOM 770 O O . PRO A 1 99 ? -11.589 -4.516 15.339 1.00 89.81 99 PRO A O 1
ATOM 773 N N . GLU A 1 100 ? -11.837 -6.746 15.255 1.00 92.12 100 GLU A N 1
ATOM 774 C CA . GLU A 1 100 ? -11.431 -6.951 16.644 1.00 92.12 100 GLU A CA 1
ATOM 775 C C . GLU A 1 100 ? -9.917 -6.717 16.787 1.00 92.12 100 GLU A C 1
ATOM 777 O O . GLU A 1 100 ? -9.132 -7.107 15.923 1.00 92.12 100 GLU A O 1
ATOM 782 N N . LEU A 1 101 ? -9.504 -6.052 17.871 1.00 92.81 101 LEU A N 1
ATOM 783 C CA . LEU A 1 101 ? -8.100 -5.742 18.164 1.00 92.81 101 LEU A CA 1
ATOM 784 C C . LEU A 1 101 ? -7.641 -6.446 19.455 1.00 92.81 101 LEU A C 1
ATOM 786 O O . LEU A 1 101 ? -8.425 -6.527 20.406 1.00 92.81 101 LEU A O 1
ATOM 790 N N . PRO A 1 102 ? -6.365 -6.871 19.560 1.00 94.31 102 PRO A N 1
ATOM 791 C CA . PRO A 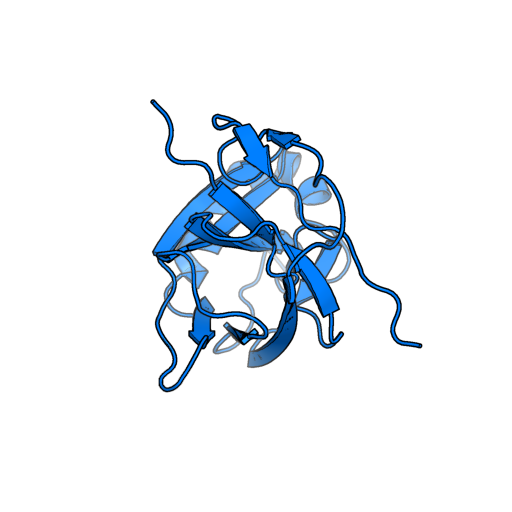1 102 ? -5.296 -6.699 18.573 1.00 94.31 102 PRO A CA 1
ATOM 792 C C . PRO A 1 102 ? -5.447 -7.622 17.358 1.00 94.31 102 PRO A C 1
ATOM 794 O O . PRO A 1 102 ? -6.026 -8.699 17.457 1.00 94.31 102 PRO A O 1
ATOM 797 N N . LEU A 1 103 ? -4.885 -7.192 16.231 1.00 94.19 103 LEU A N 1
ATOM 798 C CA . LEU A 1 103 ? -4.932 -7.899 14.951 1.00 94.19 103 LEU A CA 1
ATOM 799 C C . LEU A 1 103 ? -3.561 -7.852 14.281 1.00 94.19 103 LEU A C 1
ATOM 801 O O . LEU A 1 103 ? -2.897 -6.817 14.322 1.00 94.19 103 LEU A O 1
ATOM 805 N N . THR A 1 104 ? -3.173 -8.922 13.592 1.00 94.69 104 THR A N 1
ATOM 806 C CA . THR A 1 104 ? -2.022 -8.902 12.684 1.00 94.69 104 THR A CA 1
ATOM 807 C C . THR A 1 104 ? -2.516 -8.872 11.247 1.00 94.69 104 THR A C 1
ATOM 809 O O . THR A 1 104 ? -3.152 -9.810 10.785 1.00 94.69 104 THR A O 1
ATOM 812 N N . ALA A 1 105 ? -2.200 -7.798 10.533 1.00 95.06 105 ALA A N 1
ATOM 813 C CA . ALA A 1 105 ? -2.430 -7.688 9.105 1.00 95.06 105 ALA A CA 1
ATOM 814 C C . ALA A 1 105 ? -1.150 -8.057 8.347 1.00 95.06 105 ALA A C 1
ATOM 816 O O . ALA A 1 105 ? -0.097 -7.467 8.580 1.00 95.06 105 ALA A O 1
ATOM 817 N N . THR A 1 106 ? -1.232 -8.998 7.413 1.00 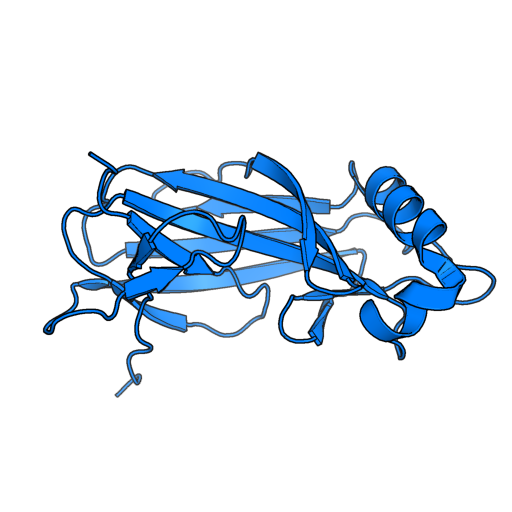95.38 106 THR A N 1
ATOM 818 C CA . THR A 1 106 ? -0.125 -9.352 6.521 1.00 95.38 106 THR A CA 1
ATOM 819 C C . THR A 1 106 ? -0.433 -8.873 5.112 1.00 95.38 106 THR A C 1
ATOM 821 O O . THR A 1 106 ? -1.376 -9.352 4.483 1.00 95.38 106 THR A O 1
ATOM 824 N N . ALA A 1 107 ? 0.382 -7.958 4.597 1.00 95.69 107 ALA A N 1
ATOM 825 C CA . ALA A 1 107 ? 0.372 -7.583 3.191 1.00 95.69 107 ALA A CA 1
ATOM 826 C C . ALA A 1 107 ? 1.429 -8.392 2.441 1.00 95.69 107 ALA A C 1
ATOM 828 O O . ALA A 1 107 ? 2.547 -8.570 2.919 1.00 95.69 107 ALA A O 1
ATOM 829 N N . THR A 1 108 ? 1.079 -8.894 1.266 1.00 95.56 108 THR A N 1
ATOM 830 C CA . THR A 1 108 ? 2.007 -9.589 0.373 1.00 95.56 108 THR A CA 1
ATOM 831 C C . THR A 1 108 ? 1.942 -8.928 -0.990 1.00 95.56 108 THR A C 1
ATOM 833 O O . THR A 1 108 ? 0.859 -8.811 -1.559 1.00 95.56 108 THR A O 1
ATOM 836 N N . LEU A 1 109 ? 3.088 -8.465 -1.476 1.00 95.69 109 LEU A N 1
ATOM 837 C CA . LEU A 1 109 ? 3.272 -7.928 -2.814 1.00 95.69 109 LEU A CA 1
ATOM 838 C C . LEU A 1 109 ? 4.131 -8.920 -3.597 1.00 95.69 109 LEU A C 1
ATOM 840 O O . LEU A 1 109 ? 5.276 -9.171 -3.226 1.00 95.69 109 LEU A O 1
ATOM 844 N N . THR A 1 110 ? 3.589 -9.468 -4.674 1.00 95.31 110 THR A N 1
ATOM 845 C CA . THR A 1 110 ? 4.291 -10.416 -5.538 1.00 95.31 110 THR A CA 1
ATOM 846 C C . THR A 1 110 ? 4.556 -9.770 -6.884 1.00 95.31 110 THR A C 1
ATOM 848 O O . THR A 1 110 ? 3.684 -9.121 -7.459 1.00 95.31 110 THR A O 1
ATOM 851 N N . THR A 1 111 ? 5.779 -9.944 -7.376 1.00 94.06 111 THR A N 1
ATOM 852 C CA . THR A 1 111 ? 6.177 -9.524 -8.715 1.00 94.06 111 THR A CA 1
ATOM 853 C C . THR A 1 111 ? 6.641 -10.738 -9.507 1.00 94.06 111 THR A C 1
ATOM 855 O O . THR A 1 111 ? 7.507 -11.480 -9.052 1.00 94.06 111 THR A O 1
ATOM 858 N N . ASP A 1 112 ? 6.095 -10.933 -10.704 1.00 91.25 112 ASP A N 1
ATOM 859 C CA . ASP A 1 112 ? 6.379 -12.114 -11.521 1.00 91.25 112 ASP A CA 1
ATOM 860 C C . ASP A 1 112 ? 7.163 -11.775 -12.790 1.00 91.25 112 ASP A C 1
ATOM 862 O O . ASP A 1 112 ? 6.943 -10.748 -13.438 1.00 91.25 112 ASP A O 1
ATOM 866 N N . GLY A 1 113 ? 8.051 -12.687 -13.197 1.00 87.00 113 GLY A N 1
ATOM 867 C CA . GLY A 1 113 ? 8.820 -12.615 -14.444 1.00 87.00 113 GLY A CA 1
ATOM 868 C C . GLY A 1 113 ? 9.967 -11.594 -14.450 1.00 87.00 113 GLY A C 1
ATOM 869 O O . GLY A 1 113 ? 10.271 -10.946 -13.453 1.00 87.00 113 GLY A O 1
ATOM 870 N N . GLU A 1 114 ? 10.605 -11.424 -15.610 1.00 86.94 114 GLU A N 1
ATOM 871 C CA . GLU A 1 114 ? 11.754 -10.522 -15.777 1.00 86.94 114 GLU A CA 1
ATOM 872 C C . GLU A 1 114 ? 11.344 -9.052 -15.877 1.00 86.94 114 GLU A C 1
ATOM 874 O O . GLU A 1 114 ? 10.440 -8.701 -16.643 1.00 86.94 114 GLU A O 1
ATOM 879 N N . ALA A 1 115 ? 12.021 -8.178 -15.134 1.00 87.19 115 ALA A N 1
ATOM 880 C CA . ALA A 1 115 ? 11.806 -6.737 -15.197 1.00 87.19 115 ALA A CA 1
ATOM 881 C C . ALA A 1 115 ? 11.757 -6.239 -16.657 1.00 87.19 115 ALA A C 1
ATOM 883 O O . ALA A 1 115 ? 12.684 -6.519 -17.425 1.00 87.19 115 ALA A O 1
ATOM 884 N N . PRO A 1 116 ? 10.717 -5.491 -17.071 1.00 86.56 116 PRO A N 1
ATOM 885 C CA . PRO A 1 116 ? 10.758 -4.832 -18.368 1.00 86.56 116 PRO A CA 1
ATOM 886 C C . PRO A 1 116 ? 11.895 -3.804 -18.396 1.00 86.56 116 PRO A C 1
ATOM 888 O O . PRO A 1 116 ? 12.454 -3.436 -17.363 1.00 86.56 116 PRO A O 1
ATOM 891 N N . SER A 1 117 ? 12.240 -3.306 -19.581 1.00 84.94 117 SER A N 1
ATOM 892 C CA . SER A 1 117 ? 13.297 -2.300 -19.733 1.00 84.94 117 SER A CA 1
ATOM 893 C C . SER A 1 117 ? 12.746 -0.962 -20.212 1.00 84.94 117 SER A C 1
ATOM 895 O O . SER A 1 117 ? 11.850 -0.902 -21.057 1.00 84.94 117 SER A O 1
ATOM 897 N N . LEU A 1 118 ? 13.332 0.120 -19.707 1.00 78.50 118 LEU A N 1
ATOM 898 C CA . LEU A 1 118 ? 13.186 1.465 -20.241 1.00 78.50 118 LEU A CA 1
ATOM 899 C C . LEU A 1 118 ? 14.464 1.789 -21.025 1.00 78.50 118 LEU A C 1
ATOM 901 O O . LEU A 1 118 ? 15.510 2.087 -20.456 1.00 78.50 118 LEU A O 1
ATOM 905 N N . GLY A 1 119 ? 14.406 1.660 -22.351 1.00 79.44 119 GLY A N 1
ATOM 906 C CA . GLY A 1 119 ? 15.612 1.730 -23.179 1.00 79.44 119 GLY A CA 1
ATOM 907 C C . GLY A 1 119 ? 16.541 0.546 -22.897 1.00 79.44 119 GLY A C 1
ATOM 908 O O . GLY A 1 119 ? 16.147 -0.600 -23.106 1.00 79.44 119 GLY A O 1
ATOM 909 N N . SER A 1 120 ? 17.769 0.819 -22.449 1.00 81.56 120 SER A N 1
ATOM 910 C CA . SER A 1 120 ? 18.758 -0.205 -22.075 1.00 81.56 120 SER A CA 1
ATOM 911 C C . SER A 1 120 ? 18.768 -0.551 -20.585 1.00 81.56 120 SER A C 1
ATOM 913 O O . SER A 1 120 ? 19.528 -1.433 -20.189 1.00 81.56 120 SER A O 1
ATOM 915 N N . GLU A 1 121 ? 17.981 0.140 -19.760 1.00 85.81 121 GLU A N 1
ATOM 916 C CA . GLU A 1 121 ? 18.000 -0.038 -18.309 1.00 85.81 121 GLU A CA 1
ATOM 917 C C . GLU A 1 121 ? 16.798 -0.858 -17.828 1.00 85.81 121 GLU A C 1
ATOM 919 O O . GLU A 1 121 ? 15.668 -0.608 -18.263 1.00 85.81 121 GLU A O 1
ATOM 924 N N . PRO A 1 122 ? 17.006 -1.845 -16.938 1.00 88.56 122 PRO A N 1
ATOM 925 C CA . PRO A 1 122 ? 15.907 -2.580 -16.335 1.00 88.56 122 PRO A CA 1
ATOM 926 C C . PRO A 1 122 ? 15.108 -1.662 -15.408 1.00 88.56 122 PRO A C 1
ATOM 928 O O . PRO A 1 122 ? 15.657 -0.883 -14.625 1.00 88.56 122 PRO A O 1
ATOM 931 N N . ILE A 1 123 ? 13.790 -1.780 -15.494 1.00 90.44 123 ILE A N 1
ATOM 932 C CA . ILE A 1 123 ? 12.861 -1.055 -14.639 1.00 90.44 123 ILE A CA 1
ATOM 933 C C . ILE A 1 123 ? 12.895 -1.653 -13.238 1.00 90.44 123 ILE A C 1
ATOM 935 O O . ILE A 1 123 ? 12.896 -2.869 -13.065 1.00 90.44 123 ILE A O 1
ATOM 939 N N . ALA A 1 124 ? 12.833 -0.788 -12.236 1.00 91.81 124 ALA A N 1
ATOM 940 C CA . ALA A 1 124 ? 12.608 -1.167 -10.853 1.00 91.81 124 ALA A CA 1
ATOM 941 C C . ALA A 1 124 ? 11.257 -0.628 -10.377 1.00 91.81 124 ALA A C 1
ATOM 943 O O . ALA A 1 124 ? 10.807 0.442 -10.803 1.00 91.81 124 ALA A O 1
ATOM 944 N N . LEU A 1 125 ? 10.616 -1.371 -9.481 1.00 92.94 125 LEU A N 1
ATOM 945 C CA . LEU A 1 125 ? 9.449 -0.888 -8.758 1.00 92.94 125 LEU A CA 1
ATOM 946 C C . LEU A 1 125 ? 9.913 -0.189 -7.483 1.00 92.94 125 LEU A C 1
ATOM 948 O O . LEU A 1 125 ? 10.879 -0.616 -6.861 1.00 92.94 125 LEU A O 1
ATOM 952 N N . TRP A 1 126 ? 9.243 0.896 -7.112 1.00 93.50 126 TRP A N 1
ATOM 953 C CA . TRP A 1 126 ? 9.605 1.698 -5.947 1.00 93.50 126 TRP A CA 1
ATOM 954 C C . TRP A 1 126 ? 8.407 1.909 -5.028 1.00 93.50 126 TRP A C 1
ATOM 956 O O . TRP A 1 126 ? 7.337 2.308 -5.492 1.00 93.50 126 TRP A O 1
ATOM 966 N N . THR A 1 127 ? 8.599 1.721 -3.724 1.00 92.31 127 THR A N 1
ATOM 967 C CA . THR A 1 127 ? 7.602 2.061 -2.701 1.00 92.31 127 THR A CA 1
ATOM 968 C C . THR A 1 127 ? 7.420 3.587 -2.606 1.00 92.31 127 THR A C 1
ATOM 970 O O . THR A 1 127 ? 8.251 4.371 -3.098 1.00 92.31 127 THR A O 1
ATOM 973 N N . PRO A 1 128 ? 6.366 4.084 -1.932 1.00 87.94 128 PRO A N 1
ATOM 974 C CA . PRO A 1 128 ? 6.205 5.516 -1.683 1.00 87.94 128 PRO A CA 1
ATOM 975 C C . PRO A 1 128 ? 7.321 6.078 -0.787 1.00 87.94 128 PRO A C 1
ATOM 977 O O . PRO A 1 128 ? 7.606 7.272 -0.850 1.00 87.94 128 PRO A O 1
ATOM 980 N N . ALA A 1 129 ? 7.979 5.222 0.006 1.00 87.38 129 ALA A N 1
ATOM 981 C CA . ALA A 1 129 ? 9.124 5.569 0.848 1.00 87.38 129 ALA A CA 1
ATOM 982 C C . ALA A 1 129 ? 10.462 5.635 0.082 1.00 87.38 129 ALA A C 1
ATOM 984 O O . ALA A 1 129 ? 11.481 5.979 0.672 1.00 87.38 129 ALA A O 1
ATOM 985 N N . ASN A 1 130 ? 10.450 5.402 -1.238 1.00 88.94 130 ASN A N 1
ATOM 986 C CA . ASN A 1 130 ? 11.635 5.288 -2.096 1.00 88.94 130 ASN A CA 1
ATOM 987 C C . ASN A 1 130 ? 12.514 4.074 -1.777 1.00 88.94 130 ASN A C 1
ATOM 989 O O . ASN A 1 130 ? 13.739 4.167 -1.808 1.00 88.94 130 ASN A O 1
ATOM 993 N N . GLU A 1 131 ? 11.892 2.932 -1.524 1.00 91.25 131 GLU A N 1
ATOM 994 C CA . GLU A 1 131 ? 12.598 1.655 -1.442 1.00 91.25 131 GLU A CA 1
ATOM 995 C C . GLU A 1 131 ? 12.368 0.871 -2.729 1.00 91.25 131 GLU A C 1
ATOM 997 O O . GLU A 1 131 ? 11.274 0.911 -3.294 1.00 91.25 131 GLU A O 1
ATOM 1002 N N . VAL A 1 132 ? 13.405 0.190 -3.212 1.00 92.69 132 VAL A N 1
ATOM 1003 C CA . VAL A 1 132 ? 13.328 -0.623 -4.428 1.00 92.69 132 VAL A CA 1
ATOM 1004 C C . VAL A 1 132 ? 12.712 -1.976 -4.097 1.00 92.69 132 VAL A C 1
ATOM 1006 O O . VAL A 1 132 ? 13.159 -2.657 -3.180 1.00 92.69 132 VAL A O 1
ATOM 1009 N N . ILE A 1 133 ? 11.731 -2.379 -4.895 1.00 90.94 133 ILE A N 1
ATOM 1010 C CA . ILE A 1 133 ? 11.101 -3.693 -4.849 1.00 90.94 133 ILE A CA 1
ATOM 1011 C C . ILE A 1 133 ? 11.728 -4.541 -5.966 1.00 90.94 133 ILE A C 1
ATOM 1013 O O . ILE A 1 133 ? 11.623 -4.168 -7.145 1.00 90.94 133 ILE A O 1
ATOM 1017 N N . PRO A 1 134 ? 12.411 -5.647 -5.626 1.00 83.56 134 PRO A N 1
ATOM 1018 C CA . PRO A 1 134 ? 13.009 -6.536 -6.612 1.00 83.56 134 PRO A CA 1
ATOM 1019 C C . PRO A 1 134 ? 11.934 -7.260 -7.434 1.00 83.56 134 PRO A C 1
ATOM 1021 O O . PRO A 1 134 ? 10.865 -7.596 -6.930 1.00 83.56 134 PRO A O 1
ATO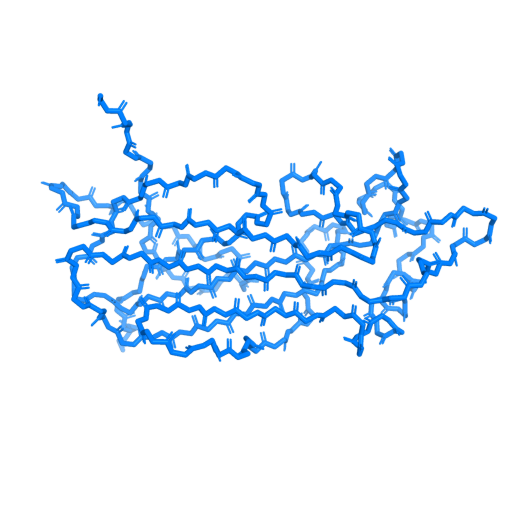M 1024 N N . TRP A 1 135 ? 12.230 -7.495 -8.714 1.00 90.81 135 TRP A N 1
ATOM 1025 C CA . TRP A 1 135 ? 11.371 -8.265 -9.618 1.00 90.81 135 TRP A CA 1
ATOM 1026 C C . TRP A 1 135 ? 11.563 -9.769 -9.436 1.00 90.81 135 TRP A C 1
ATOM 1028 O O . TRP A 1 135 ? 12.688 -10.228 -9.247 1.00 90.81 135 TRP A O 1
ATOM 1038 N N . GLY A 1 136 ? 10.486 -10.540 -9.601 1.00 90.06 136 GLY A N 1
ATOM 1039 C CA . GLY A 1 136 ? 10.525 -11.996 -9.448 1.00 90.06 136 GLY A CA 1
ATOM 1040 C C . GLY A 1 136 ? 10.533 -12.437 -7.984 1.00 90.06 136 GLY A C 1
ATOM 1041 O O . GLY A 1 136 ? 10.832 -13.595 -7.692 1.00 90.06 136 GLY A O 1
ATOM 1042 N N . GLU A 1 137 ? 10.240 -11.513 -7.070 1.00 89.56 137 GLU A N 1
ATOM 1043 C CA . GLU A 1 137 ? 10.233 -11.739 -5.633 1.00 89.56 137 GLU A CA 1
ATOM 1044 C C . GLU A 1 137 ? 8.860 -11.440 -5.029 1.00 89.56 137 GLU A C 1
ATOM 1046 O O . GLU A 1 137 ? 8.030 -10.708 -5.580 1.00 89.56 137 GLU A O 1
ATOM 1051 N N . THR A 1 138 ? 8.638 -12.041 -3.862 1.00 92.50 138 THR A N 1
ATOM 1052 C CA . THR A 1 138 ? 7.488 -11.776 -3.005 1.00 92.50 138 THR A CA 1
ATOM 1053 C C . THR A 1 138 ? 7.967 -11.029 -1.771 1.00 92.50 138 THR A C 1
ATOM 1055 O O . THR A 1 138 ? 8.758 -11.570 -1.001 1.00 92.50 138 THR A O 1
ATOM 1058 N N . VAL A 1 139 ? 7.451 -9.821 -1.564 1.00 93.06 139 VAL A N 1
ATOM 1059 C CA . VAL A 1 139 ? 7.678 -9.023 -0.356 1.00 93.06 139 VAL A CA 1
ATOM 1060 C C . VAL A 1 139 ? 6.494 -9.200 0.582 1.00 93.06 139 VAL A C 1
ATOM 1062 O O . VAL A 1 139 ? 5.338 -9.050 0.178 1.00 93.06 139 VAL A O 1
ATOM 1065 N N . ARG A 1 140 ? 6.773 -9.511 1.848 1.00 92.88 140 ARG A N 1
ATOM 1066 C CA . ARG A 1 140 ? 5.757 -9.707 2.885 1.00 92.88 140 ARG A CA 1
ATOM 1067 C C . ARG A 1 140 ? 5.983 -8.709 4.010 1.00 92.88 140 ARG A C 1
ATOM 1069 O O . ARG A 1 140 ? 7.026 -8.732 4.647 1.00 92.88 140 ARG A O 1
ATOM 1076 N N . THR A 1 141 ? 4.966 -7.907 4.303 1.00 91.62 141 THR A N 1
ATOM 1077 C CA . THR A 1 141 ? 4.967 -6.987 5.442 1.00 91.62 141 THR A CA 1
ATOM 1078 C C . THR A 1 141 ? 3.943 -7.431 6.473 1.00 91.62 141 THR A C 1
ATOM 1080 O O . THR A 1 141 ? 2.791 -7.710 6.132 1.00 91.62 141 THR A O 1
ATOM 1083 N N . GLU A 1 142 ? 4.333 -7.424 7.745 1.00 93.56 142 GLU A N 1
ATOM 1084 C CA . GLU A 1 142 ? 3.433 -7.667 8.870 1.00 93.56 142 GLU A CA 1
ATOM 1085 C C . GLU A 1 142 ? 3.200 -6.384 9.678 1.00 93.56 142 GLU A C 1
ATOM 1087 O O . GLU A 1 142 ? 4.132 -5.678 10.068 1.00 93.56 142 GLU A O 1
ATOM 1092 N N . LEU A 1 143 ? 1.925 -6.079 9.916 1.00 94.50 143 LEU A N 1
ATOM 1093 C CA . LEU A 1 143 ? 1.454 -4.932 10.680 1.00 94.50 143 LEU A CA 1
ATOM 1094 C C . LEU A 1 143 ? 0.664 -5.438 11.892 1.00 94.50 143 LEU A C 1
ATOM 1096 O O . LEU A 1 143 ? -0.434 -5.972 11.747 1.00 94.50 143 LEU A O 1
ATOM 1100 N N . GLU A 1 144 ? 1.193 -5.255 13.095 1.00 95.38 144 GLU A N 1
ATOM 1101 C CA . GLU A 1 144 ? 0.446 -5.464 14.333 1.00 95.38 144 GLU A CA 1
ATOM 1102 C C . GLU A 1 144 ? -0.363 -4.202 14.650 1.00 95.38 144 GLU A C 1
ATOM 1104 O O . GLU A 1 144 ? 0.187 -3.126 14.895 1.00 95.38 144 GLU A O 1
ATOM 1109 N N . LEU A 1 145 ? -1.685 -4.331 14.661 1.00 95.38 145 LEU A N 1
ATOM 1110 C CA . LEU A 1 145 ? -2.613 -3.259 14.984 1.00 95.38 145 LEU A CA 1
ATOM 1111 C C . LEU A 1 145 ? -3.121 -3.437 16.408 1.00 95.38 145 LEU A C 1
ATOM 1113 O O . LEU A 1 145 ? -3.648 -4.489 16.774 1.00 95.38 145 LEU A O 1
ATOM 1117 N N . VAL A 1 146 ? -3.001 -2.383 17.207 1.00 95.75 146 VAL A N 1
ATOM 1118 C CA . VAL A 1 146 ? -3.462 -2.366 18.596 1.00 95.75 146 VAL A CA 1
ATOM 1119 C C . VAL A 1 146 ? -4.358 -1.170 18.858 1.00 95.75 146 VAL A C 1
ATOM 1121 O O . VAL A 1 146 ? -4.229 -0.120 18.227 1.00 95.75 146 VAL A O 1
ATOM 1124 N N . ALA A 1 147 ? -5.268 -1.317 19.817 1.00 95.62 147 ALA A N 1
ATOM 1125 C CA . ALA A 1 147 ? -6.138 -0.225 20.220 1.00 95.62 147 ALA A CA 1
ATOM 1126 C C . ALA A 1 147 ? -5.317 0.945 20.784 1.00 95.62 147 ALA A C 1
ATOM 1128 O O . ALA A 1 147 ? -4.459 0.768 21.654 1.00 95.62 147 ALA A O 1
ATOM 1129 N N . ALA A 1 148 ? -5.599 2.150 20.302 1.00 93.50 148 ALA A N 1
ATOM 1130 C CA . ALA A 1 148 ? -4.996 3.365 20.816 1.00 93.50 148 ALA A CA 1
ATOM 1131 C C . ALA A 1 148 ? -5.441 3.642 22.261 1.00 93.50 148 ALA A C 1
ATOM 1133 O O . ALA A 1 148 ? -6.626 3.594 22.586 1.00 93.50 148 ALA A O 1
ATOM 1134 N N . SER A 1 149 ? -4.488 3.992 23.127 1.00 89.12 149 SER A N 1
ATOM 1135 C CA . SER A 1 149 ? -4.758 4.424 24.507 1.00 89.12 149 SER A CA 1
ATOM 1136 C C . SER A 1 149 ? -4.998 5.934 24.637 1.00 89.12 149 SER A C 1
ATOM 1138 O O . SER A 1 149 ? -5.349 6.419 25.712 1.00 89.12 149 SER A O 1
ATOM 1140 N N . SER A 1 150 ? -4.805 6.684 23.551 1.00 85.81 150 SER A N 1
ATOM 1141 C CA . SER A 1 150 ? -4.948 8.136 23.477 1.00 85.81 150 SER A CA 1
ATOM 1142 C C . SER A 1 150 ? -5.610 8.558 22.169 1.00 85.81 150 SER A C 1
ATOM 1144 O O . SER A 1 150 ? -5.719 7.773 21.229 1.00 85.81 150 SER A O 1
ATOM 1146 N N . THR A 1 151 ? -6.006 9.829 22.084 1.00 88.88 151 THR A N 1
ATOM 1147 C CA . THR A 1 151 ? -6.532 10.417 20.850 1.00 88.88 151 THR A CA 1
ATOM 1148 C C . THR A 1 151 ? -5.529 10.276 19.708 1.00 88.88 151 THR A C 1
ATOM 1150 O O . THR A 1 151 ? -4.366 10.659 19.844 1.00 88.88 151 THR A O 1
ATOM 1153 N N . ILE A 1 152 ? -6.003 9.756 18.580 1.00 92.69 152 ILE A N 1
ATOM 1154 C CA . ILE A 1 152 ? -5.236 9.638 17.342 1.00 92.69 152 ILE A CA 1
ATOM 1155 C C . ILE A 1 152 ? -5.454 10.908 16.507 1.00 92.69 152 ILE A C 1
ATOM 1157 O O . ILE A 1 152 ? -6.599 11.358 16.388 1.00 92.69 152 ILE A O 1
ATOM 1161 N N . PRO A 1 153 ? -4.391 11.529 15.960 1.00 93.62 153 PRO A N 1
ATOM 1162 C CA . PRO A 1 153 ? -4.540 12.708 15.119 1.00 93.62 153 PRO A CA 1
ATOM 1163 C C . PRO A 1 153 ? -5.276 12.372 13.821 1.00 93.62 153 PRO A C 1
ATOM 1165 O O . PRO A 1 153 ? -5.204 11.253 13.310 1.00 93.62 153 PRO A O 1
ATOM 1168 N N . MET A 1 154 ? -5.951 13.379 13.275 1.00 94.81 154 MET A N 1
ATOM 1169 C CA . MET A 1 154 ? -6.560 13.308 11.952 1.00 94.81 154 MET A CA 1
ATOM 1170 C C . MET A 1 154 ? -5.674 14.014 10.928 1.00 94.81 154 MET A C 1
ATOM 1172 O O . MET A 1 154 ? -4.986 14.987 11.247 1.00 94.81 154 MET A O 1
ATOM 1176 N N . GLY A 1 155 ? -5.708 13.520 9.700 1.00 92.88 155 GLY A N 1
ATOM 1177 C CA . GLY A 1 155 ? -5.095 14.133 8.533 1.00 92.88 155 GLY A CA 1
ATOM 1178 C C . GLY A 1 155 ? -5.955 13.892 7.301 1.00 92.88 155 GLY A C 1
ATOM 1179 O O . GLY A 1 155 ? -6.986 13.230 7.375 1.00 92.88 155 GLY A O 1
ATOM 1180 N N . THR A 1 156 ? -5.524 14.426 6.165 1.00 93.38 156 THR A N 1
ATOM 1181 C CA . THR A 1 156 ? -6.127 14.089 4.875 1.00 93.38 156 THR A CA 1
ATOM 1182 C C . THR A 1 156 ? -5.517 12.788 4.368 1.00 93.38 156 THR A C 1
ATOM 1184 O O . THR A 1 156 ? -4.293 12.633 4.422 1.00 93.38 156 THR A O 1
ATOM 1187 N N . ASP A 1 157 ? -6.359 11.880 3.879 1.00 92.06 157 ASP A N 1
ATOM 1188 C CA . ASP A 1 157 ? -5.929 10.607 3.312 1.00 92.06 157 ASP A CA 1
ATOM 1189 C C . ASP A 1 157 ? -4.900 10.820 2.196 1.00 92.06 157 ASP A C 1
ATOM 1191 O O . ASP A 1 157 ? -4.964 11.770 1.412 1.00 92.06 157 ASP A O 1
ATOM 1195 N N . ARG A 1 158 ? -3.919 9.933 2.130 1.00 91.19 158 ARG A N 1
ATOM 1196 C CA . ARG A 1 158 ? -2.806 10.009 1.188 1.00 91.19 158 ARG A CA 1
ATOM 1197 C C . ARG A 1 158 ? -3.088 9.291 -0.122 1.00 91.19 158 ARG A C 1
ATOM 1199 O O . ARG A 1 158 ? -2.337 9.510 -1.074 1.00 91.19 158 ARG A O 1
ATOM 1206 N N . LEU A 1 159 ? -4.110 8.432 -0.189 1.00 90.31 159 LEU A N 1
ATOM 1207 C CA . LEU A 1 159 ? -4.430 7.743 -1.437 1.00 90.31 159 LEU A CA 1
ATOM 1208 C C . LEU A 1 159 ? -5.084 8.694 -2.448 1.00 90.31 159 LEU A C 1
ATOM 1210 O O . LEU A 1 159 ? -4.606 8.816 -3.576 1.00 90.31 159 LEU A O 1
ATOM 1214 N N . TRP A 1 160 ? -6.141 9.384 -2.036 1.00 89.88 160 TRP A N 1
ATOM 1215 C CA . TRP A 1 160 ? -6.967 10.253 -2.869 1.00 89.88 160 TRP A CA 1
ATOM 1216 C C . TRP A 1 160 ? -6.836 11.735 -2.524 1.00 89.88 160 TRP A C 1
ATOM 1218 O O . TRP A 1 160 ? -7.088 12.570 -3.398 1.00 89.88 160 TRP A O 1
ATOM 1228 N N . GLY A 1 161 ? -6.456 12.082 -1.290 1.00 90.50 161 GLY A N 1
ATOM 1229 C CA . GLY A 1 161 ? -6.318 13.477 -0.866 1.00 90.50 161 GLY A CA 1
ATOM 1230 C C . GLY A 1 161 ? -7.658 14.193 -0.703 1.00 90.50 161 GLY A C 1
ATOM 1231 O O . GLY A 1 161 ? -7.764 15.369 -1.056 1.00 90.50 161 GLY A O 1
ATOM 1232 N N . ARG A 1 162 ? -8.708 13.483 -0.273 1.00 90.25 162 ARG A N 1
ATOM 1233 C CA . ARG A 1 162 ? -10.104 13.965 -0.308 1.00 90.25 162 ARG A CA 1
ATOM 1234 C C . ARG A 1 162 ? -10.869 13.790 0.997 1.00 90.25 162 ARG A C 1
ATOM 1236 O O . ARG A 1 162 ? -11.869 14.479 1.182 1.00 90.25 162 ARG A O 1
ATOM 1243 N N . HIS A 1 163 ? -10.436 12.882 1.857 1.00 90.31 163 HIS A N 1
ATOM 1244 C CA . HIS A 1 163 ? -11.151 12.455 3.047 1.00 90.31 163 HIS A CA 1
ATOM 1245 C C . HIS A 1 163 ? -10.308 12.700 4.290 1.00 90.31 163 HIS A C 1
ATOM 1247 O O . HIS A 1 163 ? -9.093 12.500 4.285 1.00 90.31 163 HIS A O 1
ATOM 1253 N N . ASP A 1 164 ? -10.966 13.112 5.367 1.00 94.19 164 ASP A N 1
ATOM 1254 C CA . ASP A 1 164 ? -10.328 13.179 6.672 1.00 94.19 164 ASP A CA 1
ATOM 1255 C C . ASP A 1 164 ? -10.292 11.778 7.291 1.00 94.19 164 ASP A C 1
ATOM 1257 O O . ASP A 1 164 ? -11.315 11.101 7.407 1.00 94.19 164 ASP A O 1
ATOM 1261 N N . VAL A 1 165 ? -9.104 11.349 7.702 1.00 95.56 165 VAL A N 1
ATOM 1262 C CA . VAL A 1 165 ? -8.839 10.016 8.248 1.00 95.56 165 VAL A CA 1
ATOM 1263 C C . VAL A 1 165 ? -7.982 10.118 9.501 1.00 95.56 165 VAL A C 1
ATOM 1265 O O . VAL A 1 165 ? -7.169 11.032 9.656 1.00 95.56 165 VAL A O 1
ATOM 1268 N N . TYR A 1 166 ? -8.140 9.165 10.411 1.00 96.31 166 TYR A N 1
ATOM 1269 C CA . TYR A 1 166 ? -7.199 8.986 11.508 1.00 96.31 166 TYR A CA 1
ATOM 1270 C C . TYR A 1 166 ? -5.866 8.454 10.982 1.00 96.31 166 TYR A C 1
ATOM 1272 O O . TYR A 1 166 ? -5.841 7.549 10.148 1.00 96.31 166 TYR A O 1
ATOM 1280 N N . VAL A 1 167 ? -4.763 8.991 11.505 1.00 94.88 167 VAL A N 1
ATOM 1281 C CA . VAL A 1 167 ? -3.402 8.586 11.133 1.00 94.88 167 VAL A CA 1
ATOM 1282 C C . VAL A 1 167 ? -2.801 7.735 12.259 1.00 94.88 167 VAL A C 1
ATOM 1284 O O . VAL A 1 167 ? -2.492 8.287 13.323 1.00 94.88 167 VAL A O 1
ATOM 1287 N N . PRO A 1 168 ? -2.612 6.415 12.056 1.00 94.19 168 PRO A N 1
ATOM 1288 C CA . PRO A 1 168 ? -2.039 5.516 13.049 1.00 94.19 168 PRO A CA 1
ATOM 1289 C C . PRO A 1 168 ? -0.719 6.024 13.616 1.00 94.19 168 PRO A C 1
ATOM 1291 O O . PRO A 1 168 ? 0.068 6.673 12.924 1.00 94.19 168 PRO A O 1
ATOM 1294 N N . GLN A 1 169 ? -0.463 5.703 14.881 1.00 93.69 169 GLN A N 1
ATOM 1295 C CA . GLN A 1 169 ? 0.774 6.089 15.556 1.00 93.69 169 GLN A CA 1
ATOM 1296 C C . GLN A 1 169 ? 1.680 4.866 15.744 1.00 93.69 169 GLN A C 1
ATOM 1298 O O . GLN A 1 169 ? 1.199 3.847 16.245 1.00 93.69 169 GLN A O 1
ATOM 1303 N N . PRO A 1 170 ? 2.975 4.937 15.387 1.00 91.62 170 PRO A N 1
ATOM 1304 C CA . PRO A 1 170 ? 3.924 3.875 15.695 1.00 91.62 170 PRO A CA 1
ATOM 1305 C C . PRO A 1 170 ? 4.000 3.624 17.201 1.00 91.62 170 PRO A C 1
ATOM 1307 O O . PRO A 1 170 ? 4.053 4.566 17.994 1.00 91.62 170 PRO A O 1
ATOM 1310 N N . VAL A 1 171 ? 4.043 2.354 17.594 1.00 90.12 171 VAL A N 1
ATOM 1311 C CA . VAL A 1 171 ? 4.243 1.954 18.987 1.00 90.12 171 VAL A CA 1
ATOM 1312 C C . VAL A 1 171 ? 5.623 1.331 19.119 1.00 90.12 171 VAL A C 1
ATOM 1314 O O . VAL A 1 171 ? 5.925 0.350 18.444 1.00 90.12 171 VAL A O 1
ATOM 1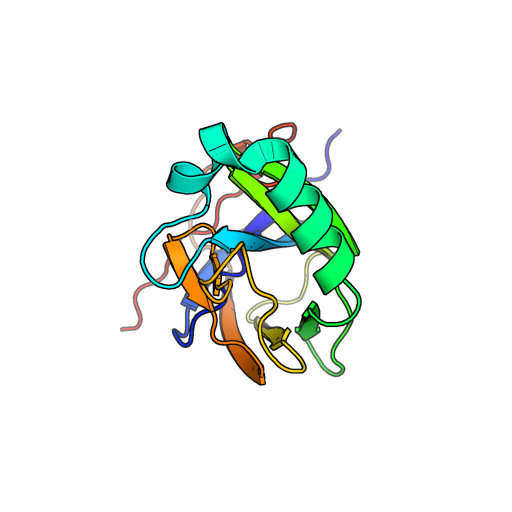317 N N . SER A 1 172 ? 6.458 1.878 20.003 1.00 76.62 172 SER A N 1
ATOM 1318 C CA . SER A 1 172 ? 7.758 1.278 20.305 1.00 76.62 172 SER A CA 1
ATOM 1319 C C . SER A 1 172 ? 7.574 -0.146 20.831 1.00 76.62 172 SER A C 1
ATOM 1321 O O . SER A 1 172 ? 6.804 -0.370 21.769 1.00 76.62 172 SER A O 1
ATOM 1323 N N . LEU A 1 173 ? 8.296 -1.096 20.239 1.00 58.06 173 LEU A N 1
ATOM 1324 C CA . LEU A 1 173 ? 8.492 -2.418 20.822 1.00 58.06 173 LEU A CA 1
ATOM 1325 C C . LEU A 1 173 ? 9.386 -2.227 22.057 1.00 58.06 173 LEU A C 1
ATOM 1327 O O . LEU A 1 173 ? 10.490 -1.693 21.939 1.00 58.06 173 LEU A O 1
ATOM 1331 N N . VAL A 1 174 ? 8.856 -2.547 23.239 1.00 47.78 174 VAL A N 1
ATOM 1332 C CA . VAL A 1 174 ? 9.584 -2.494 24.520 1.00 47.78 174 VAL A CA 1
ATOM 1333 C C . VAL A 1 174 ? 10.332 -3.798 24.730 1.00 47.78 174 VAL A C 1
ATOM 1335 O O . VAL A 1 174 ? 9.715 -4.855 24.468 1.00 47.78 174 VAL A O 1
#